Protein AF-A0A2D4ZLS7-F1 (afdb_monomer)

Mean predicted aligned error: 10.55 Å

Foldseek 3Di:
DDDPDDDDDDQDDDVVPCSVVVVVCVCPVDPPDDDDDDDAFQEEEAELACNVVLCVPPDVDDDPDDDDDDPPSVVVSVVNLQSLLLGQEYEHEPVVVHDPVSNVVVVVVSCVSHVNHHYHYDYHSDDDVCVGPNRNRDDPVSNCVRHCVVVVVVVD

Structure (mmCIF, N/CA/C/O backbone):
data_AF-A0A2D4ZLS7-F1
#
_entry.id   AF-A0A2D4ZLS7-F1
#
loop_
_atom_site.group_PDB
_atom_site.id
_atom_site.type_symbol
_atom_site.label_atom_id
_atom_site.label_alt_id
_atom_site.label_comp_id
_atom_site.label_asym_id
_atom_site.label_entity_id
_atom_site.label_seq_id
_atom_site.pdbx_PDB_ins_code
_atom_site.Cartn_x
_atom_site.Cartn_y
_atom_site.Cartn_z
_atom_site.occupancy
_atom_site.B_iso_or_equiv
_atom_site.auth_seq_id
_atom_site.auth_comp_id
_atom_site.auth_asym_id
_atom_site.auth_atom_id
_atom_site.pdbx_PDB_model_num
ATOM 1 N N . MET A 1 1 ? -29.551 23.537 5.889 1.00 57.19 1 MET A N 1
ATOM 2 C CA . MET A 1 1 ? -29.182 22.302 5.162 1.00 57.19 1 MET A CA 1
ATOM 3 C C . MET A 1 1 ? -28.166 21.564 6.017 1.00 57.19 1 MET A C 1
ATOM 5 O O . MET A 1 1 ? -27.226 22.209 6.455 1.00 57.19 1 MET A O 1
ATOM 9 N N . ILE A 1 2 ? -28.386 20.285 6.327 1.00 63.66 2 ILE A N 1
ATOM 10 C CA . ILE A 1 2 ? -27.399 19.461 7.048 1.00 63.66 2 ILE A CA 1
ATOM 11 C C . ILE A 1 2 ? -26.347 19.028 6.021 1.00 63.66 2 ILE A C 1
ATOM 13 O O . ILE A 1 2 ? -26.722 18.536 4.954 1.00 63.66 2 ILE A O 1
ATOM 17 N N . ASP A 1 3 ? -25.067 19.271 6.308 1.00 72.88 3 ASP A N 1
ATOM 18 C CA . ASP A 1 3 ? -23.962 18.824 5.456 1.00 72.88 3 ASP A CA 1
ATOM 19 C C . ASP A 1 3 ? -23.979 17.288 5.374 1.00 72.88 3 ASP A C 1
ATOM 21 O O . ASP A 1 3 ? -24.011 16.604 6.396 1.00 72.88 3 ASP A O 1
ATOM 25 N N . LYS A 1 4 ? -24.040 16.750 4.151 1.00 77.25 4 LYS A N 1
ATOM 26 C CA . LYS A 1 4 ? -24.110 15.305 3.874 1.00 77.25 4 LYS A CA 1
ATOM 27 C C . LYS A 1 4 ? -22.730 14.660 3.717 1.00 77.25 4 LYS A C 1
ATOM 29 O O . LYS A 1 4 ? -22.657 13.468 3.428 1.00 77.25 4 LYS A O 1
ATOM 34 N N . ARG A 1 5 ? -21.642 15.424 3.828 1.00 77.44 5 ARG A N 1
ATOM 35 C CA . ARG A 1 5 ? -20.280 14.896 3.692 1.00 77.44 5 ARG A CA 1
ATOM 36 C C . ARG A 1 5 ? -19.925 14.035 4.904 1.00 77.44 5 ARG A C 1
ATOM 38 O O . ARG A 1 5 ? -20.177 14.424 6.042 1.00 77.44 5 ARG A O 1
ATOM 45 N N . LEU A 1 6 ? -19.317 12.875 4.656 1.00 67.50 6 LEU A N 1
ATOM 46 C CA . LEU A 1 6 ? -18.708 12.066 5.710 1.00 67.50 6 LEU A CA 1
ATOM 47 C C . LEU A 1 6 ? -17.539 12.857 6.326 1.00 67.50 6 LEU A C 1
ATOM 49 O O . LEU A 1 6 ? -16.649 13.273 5.582 1.00 67.50 6 LEU A O 1
ATOM 53 N N . PRO A 1 7 ? -17.521 13.096 7.649 1.00 75.00 7 PRO A N 1
ATOM 54 C CA . PRO A 1 7 ? -16.391 13.746 8.294 1.00 75.00 7 PRO A CA 1
ATOM 55 C C . PRO A 1 7 ? -15.187 12.798 8.275 1.00 75.00 7 PRO A C 1
ATOM 57 O O . PRO A 1 7 ? -15.218 11.734 8.892 1.00 75.00 7 PRO A O 1
ATOM 60 N N . VAL A 1 8 ? -14.132 13.186 7.560 1.00 80.38 8 VAL A N 1
ATOM 61 C CA . VAL A 1 8 ? -12.877 12.428 7.467 1.00 80.38 8 VAL A CA 1
ATOM 62 C C . VAL A 1 8 ? -11.804 13.137 8.286 1.00 80.38 8 VAL A C 1
ATOM 64 O O . VAL A 1 8 ? -11.548 14.324 8.088 1.00 80.38 8 VAL A O 1
ATOM 67 N N . THR A 1 9 ? -11.150 12.394 9.177 1.00 83.06 9 THR A N 1
ATOM 68 C CA . THR A 1 9 ? -9.970 12.852 9.920 1.00 83.06 9 THR A CA 1
ATOM 69 C C . THR A 1 9 ? -8.752 12.104 9.403 1.00 83.06 9 THR A C 1
ATOM 71 O O . THR A 1 9 ? -8.715 10.877 9.459 1.00 83.06 9 THR A O 1
ATOM 74 N N . VAL A 1 10 ? -7.742 12.834 8.932 1.00 85.50 10 VAL A N 1
ATOM 75 C CA . VAL A 1 10 ? -6.480 12.253 8.456 1.00 85.50 10 VAL A CA 1
ATOM 76 C C . VAL A 1 10 ? -5.426 12.367 9.554 1.00 85.50 10 VAL A C 1
ATOM 78 O O . VAL A 1 10 ? -5.177 13.458 10.066 1.00 85.50 10 VAL A O 1
ATOM 81 N N . LEU A 1 11 ? -4.797 11.246 9.909 1.00 85.81 11 LEU A N 1
ATOM 82 C CA . LEU A 1 11 ? -3.648 11.207 10.816 1.00 85.81 11 LEU A CA 1
ATOM 83 C C . LEU A 1 11 ? -2.364 11.048 9.997 1.00 85.81 11 LEU A C 1
ATOM 85 O O . LEU A 1 11 ? -2.069 9.957 9.516 1.00 85.81 11 LEU A O 1
ATOM 89 N N . SER A 1 12 ? -1.593 12.123 9.845 1.00 86.81 12 SER A N 1
ATOM 90 C CA . SER A 1 12 ? -0.357 12.141 9.052 1.00 86.81 12 SER A CA 1
ATOM 91 C C . SER A 1 12 ? 0.836 12.687 9.844 1.00 86.81 12 SER A C 1
ATOM 93 O O . SER A 1 12 ? 0.681 13.281 10.910 1.00 86.81 12 SER A O 1
ATOM 95 N N . GLY A 1 13 ? 2.049 12.423 9.353 1.00 81.88 13 GLY A N 1
ATOM 96 C CA . GLY A 1 13 ? 3.306 12.838 9.980 1.00 81.88 13 GLY A CA 1
ATOM 97 C C . GLY A 1 13 ? 4.435 11.837 9.737 1.00 81.88 13 GLY A C 1
ATOM 98 O O . GLY A 1 13 ? 4.189 10.709 9.310 1.00 81.88 13 GLY A O 1
ATOM 99 N N . PHE A 1 14 ? 5.668 12.228 10.046 1.00 79.75 14 PHE A N 1
ATOM 100 C CA . PHE A 1 14 ? 6.868 11.402 9.868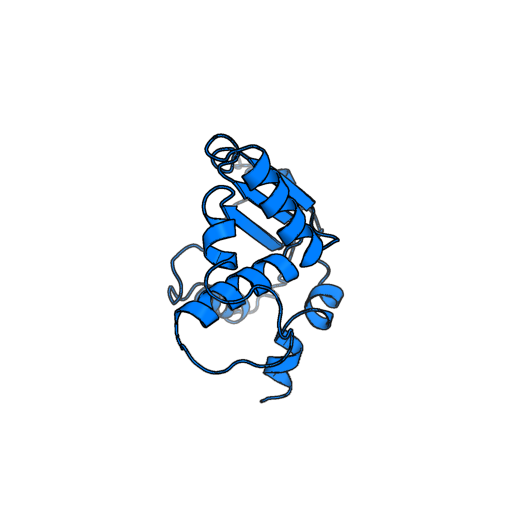 1.00 79.75 14 PHE A CA 1
ATOM 101 C C . PHE A 1 14 ? 6.936 10.228 10.866 1.00 79.75 14 PHE A C 1
ATOM 103 O O . PHE A 1 14 ? 6.070 10.075 11.743 1.00 79.75 14 PHE A O 1
ATOM 110 N N . LEU A 1 15 ? 7.941 9.361 10.727 1.00 73.94 15 LEU A N 1
ATOM 111 C CA . LEU A 1 15 ? 8.246 8.345 11.738 1.00 73.94 15 LEU A CA 1
ATOM 112 C C . LEU A 1 15 ? 8.458 9.030 13.102 1.00 73.94 15 LEU A C 1
ATOM 114 O O . LEU A 1 15 ? 9.030 10.113 13.178 1.00 73.94 15 LEU A O 1
ATOM 118 N N . GLY A 1 16 ? 7.903 8.460 14.173 1.00 75.94 16 GLY A N 1
ATOM 119 C CA . GLY A 1 16 ? 7.955 9.071 15.508 1.00 75.94 16 GLY A CA 1
ATOM 120 C C . GLY A 1 16 ? 6.961 10.217 15.763 1.00 75.94 16 GLY A C 1
ATOM 121 O O . GLY A 1 16 ? 6.822 10.636 16.908 1.00 75.94 16 GLY A O 1
ATOM 122 N N . ALA A 1 17 ? 6.171 10.665 14.775 1.00 84.44 17 ALA A N 1
ATOM 123 C CA . ALA A 1 17 ? 5.172 11.738 14.945 1.00 84.44 17 ALA A CA 1
ATOM 124 C C . ALA A 1 17 ? 3.942 11.365 15.813 1.00 84.44 17 ALA A C 1
ATOM 126 O O . ALA A 1 17 ? 2.903 12.014 15.741 1.00 84.44 17 ALA A O 1
ATOM 127 N N . ALA A 1 18 ? 4.022 10.295 16.610 1.00 84.88 18 ALA A N 1
ATOM 128 C CA . ALA A 1 18 ? 2.993 9.852 17.555 1.00 84.88 18 ALA A CA 1
ATOM 129 C C . ALA A 1 18 ? 1.606 9.513 16.956 1.00 84.88 18 ALA A C 1
ATOM 131 O O . ALA A 1 18 ? 0.628 9.429 17.698 1.00 84.88 18 ALA A O 1
ATOM 132 N N . LYS A 1 19 ? 1.506 9.242 15.645 1.00 91.12 19 LYS A N 1
ATOM 133 C CA . LYS A 1 19 ? 0.252 8.838 14.967 1.00 91.12 19 LYS A CA 1
ATOM 134 C C . LYS A 1 19 ? -0.416 7.640 15.653 1.00 91.12 19 LYS A C 1
ATOM 136 O O . LYS A 1 19 ? -1.586 7.703 16.022 1.00 91.12 19 LYS A O 1
ATOM 141 N N . THR A 1 20 ? 0.358 6.582 15.900 1.00 83.19 20 THR A N 1
ATOM 142 C CA . THR A 1 20 ? -0.101 5.363 16.584 1.00 83.19 20 THR A CA 1
ATOM 143 C C . THR A 1 20 ? -0.514 5.650 18.026 1.00 83.19 20 THR A C 1
ATOM 145 O O . THR A 1 20 ? -1.520 5.127 18.493 1.00 83.19 20 THR A O 1
ATOM 148 N N . THR A 1 21 ? 0.205 6.532 18.726 1.00 85.88 21 THR A N 1
ATOM 149 C CA . THR A 1 21 ? -0.139 6.962 20.090 1.00 85.88 21 THR A CA 1
ATOM 150 C C . THR A 1 21 ? -1.466 7.713 20.122 1.00 85.88 21 THR A C 1
ATOM 152 O O . THR A 1 21 ? -2.293 7.458 20.997 1.00 85.88 21 THR A O 1
ATOM 155 N N . LEU A 1 22 ? -1.698 8.613 19.163 1.00 85.56 22 LEU A N 1
ATOM 156 C CA . LEU A 1 22 ? -2.950 9.353 19.040 1.00 85.56 22 LEU A CA 1
ATOM 157 C C . LEU A 1 22 ? -4.115 8.414 18.712 1.00 85.56 22 LEU A C 1
ATOM 159 O O . LEU A 1 22 ? -5.148 8.490 19.375 1.00 85.56 22 LEU A O 1
ATOM 163 N N . LEU A 1 23 ? -3.932 7.494 17.758 1.00 85.31 23 LEU A N 1
ATOM 164 C CA . LEU A 1 23 ? -4.927 6.473 17.427 1.00 85.31 23 LEU A CA 1
ATOM 165 C C . LEU A 1 23 ? -5.244 5.604 18.651 1.00 85.31 23 LEU A C 1
ATOM 167 O O . LEU A 1 23 ? -6.404 5.462 19.025 1.00 85.31 23 LEU A O 1
ATOM 171 N N . ARG A 1 24 ? -4.219 5.093 19.343 1.00 82.56 24 ARG A N 1
ATOM 172 C CA . ARG A 1 24 ? -4.376 4.278 20.557 1.00 82.56 24 ARG A CA 1
ATOM 173 C C . ARG A 1 24 ? -5.108 5.040 21.657 1.00 82.56 24 ARG A C 1
ATOM 175 O O . ARG A 1 24 ? -5.995 4.488 22.301 1.00 82.56 24 ARG A O 1
ATOM 182 N N . ARG A 1 25 ? -4.782 6.320 21.860 1.00 84.44 25 ARG A N 1
ATOM 183 C CA . ARG A 1 25 ? -5.481 7.177 22.824 1.00 84.44 25 ARG A CA 1
ATOM 184 C C . ARG A 1 25 ? -6.938 7.401 22.423 1.00 84.44 25 ARG A C 1
ATOM 186 O O . ARG A 1 25 ? -7.797 7.305 23.290 1.00 84.44 25 ARG A O 1
ATOM 193 N N . ALA A 1 26 ? -7.226 7.654 21.148 1.00 81.81 26 ALA A N 1
ATOM 194 C CA . ALA A 1 26 ? -8.593 7.813 20.652 1.00 81.81 26 ALA A CA 1
ATOM 195 C C . ALA A 1 26 ? -9.426 6.531 20.829 1.00 81.81 26 ALA A C 1
ATOM 197 O O . ALA A 1 26 ? -10.603 6.601 21.174 1.00 81.81 26 ALA A O 1
ATOM 198 N N . LEU A 1 27 ? -8.807 5.360 20.659 1.00 80.25 27 LEU A N 1
ATOM 199 C CA . LEU A 1 27 ? -9.462 4.069 20.862 1.00 80.25 27 LEU A CA 1
ATOM 200 C C . LEU A 1 27 ? -9.657 3.711 22.342 1.00 80.25 27 LEU A C 1
ATOM 202 O O . LEU A 1 27 ? -10.621 3.008 22.648 1.00 80.25 27 LEU A O 1
ATOM 206 N N . ASN A 1 28 ? -8.791 4.184 23.247 1.00 77.94 28 ASN A N 1
ATOM 207 C CA . ASN A 1 28 ? -8.801 3.815 24.671 1.00 77.94 28 ASN A CA 1
ATOM 208 C C . ASN A 1 28 ? -9.478 4.838 25.595 1.00 77.94 28 ASN A C 1
ATOM 210 O O . ASN A 1 28 ? -9.962 4.461 26.658 1.00 77.94 28 ASN A O 1
ATOM 214 N N . ASN A 1 29 ? -9.523 6.120 25.228 1.00 69.88 29 ASN A N 1
ATOM 215 C CA . ASN A 1 29 ? -10.049 7.180 26.090 1.00 69.88 29 ASN A CA 1
ATOM 216 C C . ASN A 1 29 ? -11.574 7.319 25.936 1.00 69.88 29 ASN A C 1
ATOM 218 O O . ASN A 1 29 ? -12.080 8.260 25.323 1.00 69.88 29 ASN A O 1
ATOM 222 N N . ARG A 1 30 ? -12.296 6.311 26.434 1.00 63.56 30 ARG A N 1
ATOM 223 C CA . ARG A 1 30 ? -13.748 6.156 26.298 1.00 63.56 30 ARG A CA 1
ATOM 224 C C . ARG A 1 30 ? -14.455 6.663 27.555 1.00 63.56 30 ARG A C 1
ATOM 226 O O . ARG A 1 30 ? -14.620 5.910 28.507 1.00 63.56 30 ARG A O 1
ATOM 233 N N . GLU A 1 31 ? -14.922 7.907 27.538 1.00 67.44 31 GLU A N 1
ATOM 234 C CA . GLU A 1 31 ? -15.984 8.361 28.450 1.00 67.44 31 GLU A CA 1
ATOM 235 C C . GLU A 1 31 ? -17.294 7.636 28.070 1.00 67.44 31 GLU A C 1
ATOM 237 O O . GLU A 1 31 ? -18.066 8.113 27.240 1.00 67.44 31 GLU A O 1
ATOM 242 N N . ASP A 1 32 ? -17.477 6.409 28.571 1.00 71.31 32 ASP A N 1
ATOM 243 C CA . ASP A 1 32 ? -18.667 5.547 28.431 1.00 71.31 32 ASP A CA 1
ATOM 244 C C . ASP A 1 32 ? -19.110 5.153 27.000 1.00 71.31 32 ASP A C 1
ATOM 246 O O . ASP A 1 32 ? -20.182 4.576 26.800 1.00 71.31 32 ASP A O 1
ATOM 250 N N . ARG A 1 33 ? -18.287 5.388 25.968 1.00 71.62 33 ARG A N 1
ATOM 251 C CA . ARG A 1 33 ? -18.616 5.046 24.567 1.00 71.62 33 ARG A CA 1
ATOM 252 C C . ARG A 1 33 ? -18.014 3.718 24.114 1.00 71.62 33 ARG A C 1
ATOM 254 O O . ARG A 1 33 ? -16.819 3.481 24.258 1.00 71.62 33 ARG A O 1
ATOM 261 N N . ARG A 1 34 ? -18.813 2.874 23.453 1.00 70.94 34 ARG A N 1
ATOM 262 C CA . ARG A 1 34 ? -18.314 1.695 22.723 1.00 70.94 34 ARG A CA 1
ATOM 263 C C . ARG A 1 34 ? -17.794 2.131 21.352 1.00 70.94 34 ARG A C 1
ATOM 265 O O . ARG A 1 34 ? -18.577 2.515 20.494 1.00 70.94 34 ARG A O 1
ATOM 272 N N . VAL A 1 35 ? -16.480 2.070 21.155 1.00 70.81 35 VAL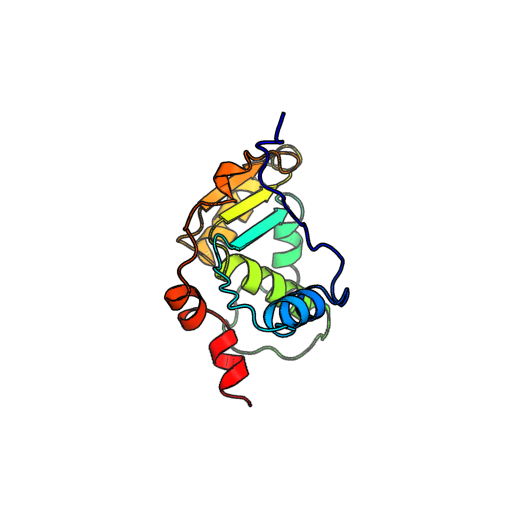 A N 1
ATOM 273 C CA . VAL A 1 35 ? -15.814 2.342 19.873 1.00 70.81 35 VAL A CA 1
ATOM 274 C C . VAL A 1 35 ? -15.402 1.012 19.233 1.00 70.81 35 VAL A C 1
ATOM 276 O O . VAL A 1 35 ? -14.827 0.150 19.903 1.00 70.81 35 VAL A O 1
ATOM 279 N N . ALA A 1 36 ? -15.698 0.846 17.948 1.00 75.38 36 ALA A N 1
ATOM 280 C CA . ALA A 1 36 ? -15.177 -0.231 17.115 1.00 75.38 36 ALA A CA 1
ATOM 281 C C . ALA A 1 36 ? -14.258 0.387 16.059 1.00 75.38 36 ALA A C 1
ATOM 283 O O . ALA A 1 36 ? -14.576 1.441 15.510 1.00 75.38 36 ALA A O 1
ATOM 284 N N . ALA A 1 37 ? -13.122 -0.252 15.804 1.00 78.25 37 ALA A N 1
ATOM 285 C CA . ALA A 1 37 ? -12.224 0.102 14.716 1.00 78.25 37 ALA A CA 1
ATOM 286 C C . ALA A 1 37 ? -12.171 -1.075 13.749 1.00 78.25 37 ALA A C 1
ATOM 288 O O . ALA A 1 37 ? -12.133 -2.226 14.183 1.00 78.25 37 ALA A O 1
ATOM 289 N N . ARG A 1 38 ? -12.184 -0.774 12.454 1.00 80.62 38 ARG A N 1
ATOM 290 C CA . ARG A 1 38 ? -12.030 -1.750 11.383 1.00 80.62 38 ARG A CA 1
ATOM 291 C C . ARG A 1 38 ? -10.851 -1.314 10.529 1.00 80.62 38 ARG A C 1
ATOM 293 O O . ARG A 1 38 ? -10.792 -0.151 10.136 1.00 80.62 38 ARG A O 1
ATOM 300 N N . LEU A 1 39 ? -9.939 -2.242 10.266 1.00 84.75 39 LEU A N 1
ATOM 301 C CA . LEU A 1 39 ? -8.952 -2.079 9.210 1.00 84.75 39 LEU A CA 1
ATOM 302 C C . LEU A 1 39 ? -9.658 -2.323 7.875 1.00 84.75 39 LEU A C 1
ATOM 304 O O . LEU A 1 39 ? -10.326 -3.342 7.721 1.00 84.75 39 LEU A O 1
ATOM 308 N N . ASP A 1 40 ? -9.591 -1.350 6.975 1.00 88.75 40 ASP A N 1
ATOM 309 C CA . ASP A 1 40 ? -10.327 -1.389 5.711 1.00 88.75 40 ASP A CA 1
ATOM 310 C C . ASP A 1 40 ? -9.445 -1.796 4.528 1.00 88.75 40 ASP A C 1
ATOM 312 O O . ASP A 1 40 ? -9.761 -2.764 3.844 1.00 88.75 40 ASP A O 1
ATOM 316 N N . THR A 1 41 ? -8.364 -1.045 4.311 1.00 90.50 41 THR A N 1
ATOM 317 C CA . THR A 1 41 ? -7.388 -1.261 3.238 1.00 90.50 41 THR A CA 1
ATOM 318 C C . THR A 1 41 ? -6.012 -0.833 3.739 1.00 90.50 41 THR A C 1
ATOM 320 O O . THR A 1 41 ? -5.874 0.274 4.272 1.00 90.50 41 THR A O 1
ATOM 323 N N . MET A 1 42 ? -4.986 -1.658 3.549 1.00 90.12 42 MET A N 1
ATOM 324 C CA . MET A 1 42 ? -3.592 -1.266 3.734 1.00 90.12 42 MET A CA 1
ATOM 325 C C . MET A 1 42 ? -2.985 -0.892 2.391 1.00 90.12 42 MET A C 1
ATOM 327 O O . MET A 1 42 ? -3.023 -1.663 1.434 1.00 90.12 42 MET A O 1
ATOM 331 N N . VAL A 1 43 ? -2.446 0.323 2.326 1.00 91.94 43 VAL A N 1
ATOM 332 C CA . VAL A 1 43 ? -1.944 0.913 1.088 1.00 91.94 43 VAL A CA 1
ATOM 333 C C . VAL A 1 43 ? -0.492 1.311 1.269 1.00 91.94 43 VAL A C 1
ATOM 335 O O . VAL A 1 43 ? -0.159 2.033 2.210 1.00 91.94 43 VAL A O 1
ATOM 338 N N . THR A 1 44 ? 0.341 0.890 0.326 1.00 92.00 44 THR A N 1
ATOM 339 C CA . THR A 1 44 ? 1.759 1.248 0.244 1.00 92.00 44 THR A CA 1
ATOM 340 C C . THR A 1 44 ? 2.028 1.966 -1.071 1.00 92.00 44 THR A C 1
ATOM 342 O O . THR A 1 44 ? 1.420 1.653 -2.093 1.00 92.00 44 THR A O 1
ATOM 345 N N . VAL A 1 45 ? 2.933 2.944 -1.053 1.00 92.25 45 VAL A N 1
ATOM 346 C CA . VAL A 1 45 ? 3.346 3.685 -2.252 1.00 92.25 45 VAL A CA 1
ATOM 347 C C . VAL A 1 45 ? 4.802 3.358 -2.553 1.00 92.25 45 VAL A C 1
ATOM 349 O O . VAL A 1 45 ? 5.659 3.522 -1.690 1.00 92.25 45 VAL A O 1
ATOM 352 N N . VAL A 1 46 ? 5.069 2.909 -3.776 1.00 91.75 46 VAL A N 1
ATOM 353 C CA . VAL A 1 46 ? 6.385 2.473 -4.255 1.00 91.75 46 VAL A CA 1
ATOM 354 C C . VAL A 1 46 ? 6.825 3.399 -5.386 1.00 91.75 46 VAL A C 1
ATOM 356 O O . VAL A 1 46 ? 6.058 3.672 -6.306 1.00 91.75 46 VAL A O 1
ATOM 359 N N . ASP A 1 47 ? 8.049 3.919 -5.317 1.00 90.94 47 ASP A N 1
ATOM 360 C CA . ASP A 1 47 ? 8.598 4.859 -6.302 1.00 90.94 47 ASP A CA 1
ATOM 361 C C . ASP A 1 47 ? 9.214 4.100 -7.488 1.00 90.94 47 ASP A C 1
ATOM 363 O O . ASP A 1 47 ? 10.285 3.513 -7.356 1.00 90.94 47 ASP A O 1
ATOM 367 N N . ALA A 1 48 ? 8.588 4.126 -8.665 1.00 89.56 48 ALA A N 1
ATOM 368 C CA . ALA A 1 48 ? 9.054 3.371 -9.830 1.00 89.56 48 ALA A CA 1
ATOM 369 C C . ALA A 1 48 ? 10.474 3.744 -10.305 1.00 89.56 48 ALA A C 1
ATOM 371 O O . ALA A 1 48 ? 11.133 2.929 -10.952 1.00 89.56 48 ALA A O 1
ATOM 372 N N . VAL A 1 49 ? 10.960 4.950 -9.994 1.00 87.12 49 VAL A N 1
ATOM 373 C CA . VAL A 1 49 ? 12.288 5.429 -10.403 1.00 87.12 49 VAL A CA 1
ATOM 374 C C . VAL A 1 49 ? 13.365 4.911 -9.454 1.00 87.12 49 VAL A C 1
ATOM 376 O O . VAL A 1 49 ? 14.395 4.412 -9.911 1.00 87.12 49 VAL A O 1
ATOM 379 N N . ASN A 1 50 ? 13.122 5.030 -8.145 1.00 81.38 50 ASN A N 1
ATOM 380 C CA . ASN A 1 50 ? 14.140 4.795 -7.116 1.00 81.38 50 ASN A CA 1
ATOM 381 C C . ASN A 1 50 ? 14.084 3.408 -6.480 1.00 81.38 50 ASN A C 1
ATOM 383 O O . ASN A 1 50 ? 15.116 2.940 -6.010 1.00 81.38 50 ASN A O 1
ATOM 387 N N . SER A 1 51 ? 12.945 2.711 -6.550 1.00 72.38 51 SER A N 1
ATOM 388 C CA . SER A 1 51 ? 12.766 1.430 -5.851 1.00 72.38 51 SER A CA 1
ATOM 389 C C . SER A 1 51 ? 13.853 0.416 -6.187 1.00 72.38 51 SER A C 1
ATOM 391 O O . SER A 1 51 ? 14.330 -0.29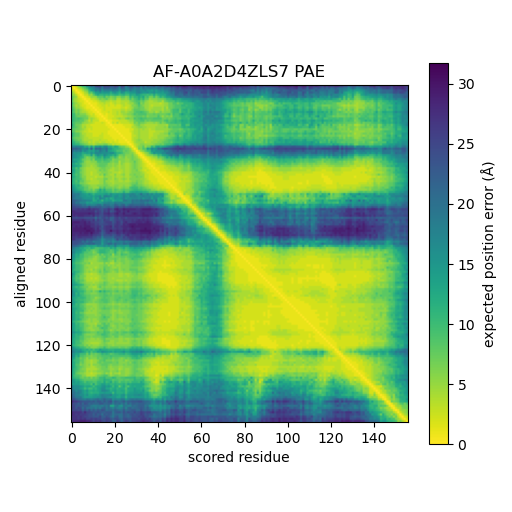8 -5.321 1.00 72.38 51 SER A O 1
ATOM 393 N N . LEU A 1 52 ? 14.297 0.357 -7.445 1.00 69.25 52 LEU A N 1
ATOM 394 C CA . LEU A 1 52 ? 15.354 -0.577 -7.837 1.00 69.25 52 LEU A CA 1
ATOM 395 C C . LEU A 1 52 ? 16.693 -0.273 -7.172 1.00 69.25 52 LEU A C 1
ATOM 397 O O . LEU A 1 52 ? 17.424 -1.209 -6.871 1.00 69.25 52 LEU A O 1
ATOM 401 N N . ASN A 1 53 ? 16.999 1.001 -6.930 1.00 68.56 53 ASN A N 1
ATOM 402 C CA . ASN A 1 53 ? 18.196 1.381 -6.193 1.00 68.56 53 ASN A CA 1
ATOM 403 C C . ASN A 1 53 ? 18.058 0.961 -4.728 1.00 68.56 53 ASN A C 1
ATOM 405 O O . ASN A 1 53 ? 18.972 0.313 -4.226 1.00 68.56 53 ASN A O 1
ATOM 409 N N . ASP A 1 54 ? 16.890 1.217 -4.126 1.00 64.50 54 ASP A N 1
ATOM 410 C CA . ASP A 1 54 ? 16.552 0.837 -2.745 1.00 64.50 54 ASP A CA 1
ATOM 411 C C . ASP A 1 54 ? 16.631 -0.687 -2.523 1.00 64.50 54 ASP A C 1
ATOM 413 O O . ASP A 1 54 ? 16.954 -1.152 -1.436 1.00 64.50 54 ASP A O 1
ATOM 417 N N . PHE A 1 55 ? 16.386 -1.485 -3.566 1.00 63.72 55 PHE A N 1
ATOM 418 C CA . PHE A 1 55 ? 16.496 -2.946 -3.537 1.00 63.72 55 PHE A CA 1
ATOM 419 C C . PHE A 1 55 ? 17.877 -3.484 -3.956 1.00 63.72 55 PHE A C 1
ATOM 421 O O . PHE A 1 55 ? 18.207 -4.635 -3.677 1.00 63.72 55 PHE A O 1
ATOM 428 N N . SER A 1 56 ? 18.687 -2.690 -4.660 1.00 56.84 56 SER A N 1
ATOM 429 C CA . SER A 1 56 ? 19.995 -3.118 -5.186 1.00 56.84 56 SER A CA 1
ATOM 430 C C . SER A 1 56 ? 21.167 -2.853 -4.240 1.00 56.84 56 SER A C 1
ATOM 432 O O . SER A 1 56 ? 22.258 -3.385 -4.456 1.00 56.84 56 SER A O 1
ATOM 434 N N . SER A 1 57 ? 20.963 -2.054 -3.193 1.00 53.44 57 SER A N 1
ATOM 435 C CA . SER A 1 57 ? 21.985 -1.698 -2.212 1.00 53.44 57 SER A CA 1
ATOM 436 C C . SER A 1 57 ? 22.226 -2.823 -1.193 1.00 53.44 57 SER A C 1
ATOM 438 O O . SER A 1 57 ? 21.944 -2.629 -0.022 1.00 53.44 57 SER A O 1
ATOM 440 N N . HIS A 1 58 ? 22.802 -3.949 -1.653 1.00 47.25 58 HIS A N 1
ATOM 441 C CA . HIS A 1 58 ? 23.383 -5.099 -0.909 1.00 47.25 58 HIS A CA 1
ATOM 442 C C . HIS A 1 58 ? 22.649 -6.450 -1.042 1.00 47.25 58 HIS A C 1
ATOM 444 O O . HIS A 1 58 ? 22.079 -6.946 -0.085 1.00 47.25 58 HIS A O 1
ATOM 450 N N . ASP A 1 59 ? 22.780 -7.124 -2.193 1.00 48.50 59 ASP A N 1
ATOM 451 C CA . ASP A 1 59 ? 22.390 -8.539 -2.359 1.00 48.50 59 ASP A CA 1
ATOM 452 C C . ASP A 1 59 ? 20.893 -8.829 -2.131 1.00 48.50 59 ASP A C 1
ATOM 454 O O . ASP A 1 59 ? 20.473 -9.349 -1.104 1.00 48.50 59 ASP A O 1
ATOM 458 N N . PHE A 1 60 ? 20.079 -8.624 -3.168 1.00 47.50 60 PHE A N 1
ATOM 459 C CA . PHE A 1 60 ? 18.644 -8.954 -3.189 1.00 47.50 60 PHE A CA 1
ATOM 460 C C . PHE A 1 60 ? 18.293 -10.412 -2.785 1.00 47.50 60 PHE A C 1
ATOM 462 O O . PHE A 1 60 ? 17.121 -10.741 -2.644 1.00 47.50 60 PHE A O 1
ATOM 469 N N . LEU A 1 61 ? 19.257 -11.336 -2.664 1.00 50.31 61 LEU A N 1
ATOM 470 C CA . LEU A 1 61 ? 18.999 -12.780 -2.638 1.00 50.31 61 LEU A CA 1
ATOM 471 C C . LEU A 1 61 ? 20.123 -13.582 -1.966 1.00 50.31 61 LEU A C 1
ATOM 473 O O . LEU A 1 61 ? 20.817 -14.344 -2.649 1.00 50.31 61 LEU A O 1
ATOM 477 N N . ARG A 1 62 ? 20.300 -13.497 -0.645 1.00 44.47 62 ARG A N 1
ATOM 478 C CA . ARG A 1 62 ? 20.898 -14.657 0.039 1.00 44.47 62 ARG A CA 1
ATOM 479 C C . ARG A 1 62 ? 20.034 -15.304 1.088 1.00 44.47 62 ARG A C 1
ATOM 481 O O . ARG A 1 62 ? 19.870 -16.510 0.976 1.00 44.47 62 ARG A O 1
ATOM 488 N N . ASP A 1 63 ? 19.357 -14.570 1.958 1.00 44.81 63 ASP A N 1
ATOM 489 C CA . ASP A 1 63 ? 18.552 -15.244 2.966 1.00 44.81 63 ASP A CA 1
ATOM 490 C C . ASP A 1 63 ? 17.330 -14.410 3.377 1.00 44.81 63 ASP A C 1
ATOM 492 O O . ASP A 1 63 ? 17.453 -13.364 4.012 1.00 44.81 63 ASP A O 1
ATOM 496 N N . CYS A 1 64 ? 16.121 -14.936 3.144 1.00 50.69 64 CYS A N 1
ATOM 497 C CA . CYS A 1 64 ? 14.946 -14.678 3.994 1.00 50.69 64 CYS A CA 1
ATOM 498 C C . CYS A 1 64 ? 15.183 -15.225 5.429 1.00 50.69 64 CYS A C 1
ATOM 500 O O . CYS A 1 64 ? 14.326 -15.889 6.008 1.00 50.69 64 CYS A O 1
ATOM 502 N N . GLY A 1 65 ? 16.373 -14.994 5.986 1.00 49.75 65 GLY A N 1
ATOM 503 C CA . GLY A 1 65 ? 16.937 -15.647 7.156 1.00 49.75 65 GLY A CA 1
ATOM 504 C C . GLY A 1 65 ? 18.325 -15.091 7.485 1.00 49.75 65 GLY A C 1
ATOM 505 O O . GLY A 1 65 ? 19.327 -15.681 7.125 1.00 49.75 65 GLY A O 1
ATOM 506 N N . GLU A 1 66 ? 18.345 -13.992 8.239 1.00 51.72 66 GLU A N 1
ATOM 507 C CA . GLU A 1 66 ? 19.509 -13.464 8.973 1.00 51.72 66 GLU A CA 1
ATOM 508 C C . GLU A 1 66 ? 20.604 -12.749 8.161 1.00 51.72 66 GLU A C 1
ATOM 510 O O . GLU A 1 66 ? 21.518 -13.372 7.640 1.00 51.72 66 GLU A O 1
ATOM 515 N N . VAL A 1 67 ? 20.638 -11.411 8.248 1.00 43.25 67 VAL A N 1
ATOM 516 C CA . VAL A 1 67 ? 21.912 -10.676 8.350 1.00 43.25 67 VAL A CA 1
ATOM 517 C C . VAL A 1 67 ? 21.751 -9.520 9.340 1.00 43.25 67 VAL A C 1
ATOM 519 O O . VAL A 1 67 ? 20.992 -8.580 9.116 1.00 43.25 67 VAL A O 1
ATOM 522 N N . MET A 1 68 ? 22.481 -9.605 10.453 1.00 47.62 68 MET A N 1
ATOM 523 C CA . MET A 1 68 ? 22.764 -8.484 11.347 1.00 47.62 68 MET A CA 1
ATOM 524 C C . MET A 1 68 ? 24.043 -7.789 10.862 1.00 47.62 68 MET A C 1
ATOM 526 O O . MET A 1 68 ? 25.091 -8.433 10.827 1.00 47.62 68 MET A O 1
ATOM 530 N N . GLY A 1 69 ? 23.978 -6.489 10.547 1.00 48.59 69 GLY A N 1
ATOM 531 C CA . GLY A 1 69 ? 25.171 -5.632 10.464 1.00 48.59 69 GLY A CA 1
ATOM 532 C C . GLY A 1 69 ? 25.287 -4.698 9.255 1.00 48.59 69 GLY A C 1
ATOM 533 O O . GLY A 1 69 ? 26.135 -4.924 8.410 1.00 48.59 69 GLY A O 1
ATOM 534 N N . GLU A 1 70 ? 24.466 -3.650 9.225 1.00 46.84 70 GLU A N 1
ATOM 535 C CA . GLU A 1 70 ? 24.775 -2.218 9.011 1.00 46.84 70 GLU A CA 1
ATOM 536 C C . GLU A 1 70 ? 23.456 -1.524 9.404 1.00 46.84 70 GLU A C 1
ATOM 538 O O . GLU A 1 70 ? 22.441 -1.686 8.730 1.00 46.84 70 GLU A O 1
ATOM 543 N N . GLU A 1 71 ? 23.399 -0.934 10.605 1.00 51.41 71 GLU A N 1
ATOM 544 C CA . GLU A 1 71 ? 22.142 -0.818 11.380 1.00 51.41 71 GLU A CA 1
ATOM 545 C C . GLU A 1 71 ? 21.044 0.067 10.753 1.00 51.41 71 GLU A C 1
ATOM 547 O O . GLU A 1 71 ? 19.875 -0.111 11.096 1.00 51.41 71 GLU A O 1
ATOM 552 N N . ASP A 1 72 ? 21.369 0.946 9.798 1.00 53.06 72 ASP A N 1
ATOM 553 C CA . ASP A 1 72 ? 20.416 1.933 9.268 1.00 53.06 72 ASP A CA 1
ATOM 554 C C . ASP A 1 72 ? 19.898 1.630 7.846 1.00 53.06 72 ASP A C 1
ATOM 556 O O . ASP A 1 72 ? 18.689 1.709 7.616 1.00 53.06 72 ASP A O 1
ATOM 560 N N . GLU A 1 73 ? 20.746 1.246 6.884 1.00 49.91 73 GLU A N 1
ATOM 561 C CA . GLU A 1 73 ? 20.299 1.017 5.493 1.00 49.91 73 GLU A CA 1
ATOM 562 C C . GLU A 1 73 ? 19.527 -0.301 5.339 1.00 49.91 73 GLU A C 1
ATOM 564 O O . GLU A 1 73 ? 18.442 -0.318 4.752 1.00 49.91 73 GLU A O 1
ATOM 569 N N . CYS A 1 74 ? 19.996 -1.385 5.967 1.00 54.25 74 CYS A N 1
ATOM 570 C CA . CYS A 1 74 ? 19.275 -2.661 5.991 1.00 54.25 74 CYS A CA 1
ATOM 571 C C . CYS A 1 74 ? 17.904 -2.541 6.683 1.00 54.25 74 CYS A C 1
ATOM 573 O O . CYS A 1 74 ? 16.949 -3.211 6.294 1.00 54.25 74 CYS A O 1
ATOM 575 N N . SER A 1 75 ? 17.785 -1.656 7.679 1.00 62.38 75 SER A N 1
ATOM 576 C CA . SER A 1 75 ? 16.535 -1.396 8.406 1.00 62.38 75 SER A CA 1
ATOM 577 C C . SER A 1 75 ? 15.467 -0.755 7.513 1.00 62.38 75 SER A C 1
ATOM 579 O O . SER A 1 75 ? 14.298 -1.146 7.551 1.00 62.38 75 SER A O 1
ATOM 581 N N . LEU A 1 76 ? 15.861 0.190 6.651 1.00 67.75 76 LEU A N 1
ATOM 582 C CA . LEU A 1 76 ? 14.938 0.856 5.729 1.00 67.75 76 LEU A CA 1
ATOM 583 C C . LEU A 1 76 ? 14.445 -0.079 4.624 1.00 67.75 76 LEU A C 1
ATOM 585 O O . LEU A 1 76 ? 13.251 -0.082 4.324 1.00 67.75 76 LEU A O 1
ATOM 589 N N . VAL A 1 77 ? 15.332 -0.899 4.056 1.00 73.62 77 VAL A N 1
ATOM 590 C CA . VAL A 1 77 ? 14.948 -1.888 3.038 1.00 73.62 77 VAL A CA 1
ATOM 591 C C . VAL A 1 77 ? 14.005 -2.932 3.629 1.00 73.62 77 VAL A C 1
ATOM 593 O O . VAL A 1 77 ? 12.980 -3.238 3.021 1.00 73.62 77 VAL A O 1
ATOM 596 N N . HIS A 1 78 ? 14.291 -3.427 4.838 1.00 73.19 78 HIS A N 1
ATOM 597 C CA . HIS A 1 78 ? 13.406 -4.374 5.518 1.00 73.19 78 HIS A CA 1
ATOM 598 C C . HIS A 1 78 ? 12.022 -3.767 5.766 1.00 73.19 78 HIS A C 1
ATOM 600 O O . HIS A 1 78 ? 11.010 -4.383 5.453 1.00 73.19 78 HIS A O 1
ATOM 606 N N . LEU A 1 79 ? 11.965 -2.507 6.209 1.00 77.69 79 LEU A N 1
ATOM 607 C CA . LEU A 1 79 ? 10.699 -1.806 6.400 1.00 77.69 79 LEU A CA 1
ATOM 608 C C . LEU A 1 79 ? 9.902 -1.653 5.092 1.00 77.69 79 LEU A C 1
ATOM 610 O O . LEU A 1 79 ? 8.675 -1.741 5.114 1.00 77.69 79 LEU A O 1
ATOM 614 N N . LEU A 1 80 ? 10.570 -1.402 3.963 1.00 79.62 80 LEU A N 1
ATOM 615 C CA . LEU A 1 80 ? 9.915 -1.321 2.654 1.00 79.62 80 LEU A CA 1
ATOM 616 C C . LEU A 1 80 ? 9.364 -2.680 2.209 1.00 79.62 80 LEU A C 1
ATOM 618 O O . LEU A 1 80 ? 8.255 -2.737 1.677 1.00 79.62 80 LEU A O 1
ATOM 622 N N . ILE A 1 81 ? 10.104 -3.764 2.455 1.00 83.75 81 ILE A N 1
ATOM 623 C CA . ILE A 1 81 ? 9.634 -5.131 2.203 1.00 83.75 81 ILE A CA 1
ATOM 624 C C . ILE A 1 81 ? 8.373 -5.402 3.028 1.00 83.75 81 ILE A C 1
ATOM 626 O O . ILE A 1 81 ? 7.336 -5.726 2.450 1.00 83.75 81 ILE A O 1
ATOM 630 N N . ASP A 1 82 ? 8.415 -5.146 4.336 1.00 80.31 82 ASP A N 1
ATOM 631 C CA . ASP A 1 82 ? 7.284 -5.359 5.247 1.00 80.31 82 ASP A CA 1
ATOM 632 C C . ASP A 1 82 ? 6.033 -4.586 4.805 1.00 80.31 82 ASP A C 1
ATOM 634 O O . ASP A 1 82 ? 4.903 -5.081 4.861 1.00 80.31 82 ASP A O 1
ATOM 638 N N . GLN A 1 83 ? 6.232 -3.349 4.344 1.00 86.81 83 GLN A N 1
ATOM 639 C CA . GLN A 1 83 ? 5.167 -2.494 3.832 1.00 86.81 83 GLN A CA 1
ATOM 640 C C . GLN A 1 83 ? 4.515 -3.050 2.563 1.00 86.81 83 GLN A C 1
ATOM 642 O O . GLN A 1 83 ? 3.314 -2.846 2.377 1.00 86.81 83 GLN A O 1
ATOM 647 N N . ILE A 1 84 ? 5.272 -3.716 1.689 1.00 89.69 84 ILE A N 1
ATOM 648 C CA . ILE A 1 84 ? 4.749 -4.334 0.462 1.00 89.69 84 ILE A CA 1
ATOM 649 C C . ILE A 1 84 ? 4.061 -5.663 0.783 1.00 89.69 84 ILE A C 1
ATOM 651 O O . ILE A 1 84 ? 2.959 -5.907 0.291 1.00 89.69 84 ILE A O 1
ATOM 655 N N . GLU A 1 85 ? 4.667 -6.497 1.628 1.00 87.19 85 GLU A N 1
ATOM 656 C CA . GLU A 1 85 ? 4.113 -7.797 2.034 1.00 87.19 85 GLU A CA 1
ATOM 657 C C . GLU A 1 85 ? 2.745 -7.661 2.704 1.00 87.19 85 GLU A C 1
ATOM 659 O O . GLU A 1 85 ? 1.858 -8.482 2.488 1.00 87.19 85 GLU A O 1
ATOM 664 N N . CYS A 1 86 ? 2.545 -6.600 3.485 1.00 84.31 86 CYS A N 1
ATOM 665 C CA . CYS A 1 86 ? 1.281 -6.376 4.173 1.00 84.31 86 CYS A CA 1
ATOM 666 C C . CYS A 1 86 ? 0.230 -5.660 3.300 1.00 84.31 86 CYS A C 1
ATOM 668 O O . CYS A 1 86 ? -0.949 -5.682 3.637 1.00 84.31 86 CYS A O 1
ATOM 670 N N . ALA A 1 87 ? 0.607 -4.991 2.208 1.00 90.56 87 ALA A N 1
ATOM 671 C CA . ALA A 1 87 ? -0.320 -4.131 1.473 1.00 90.56 87 ALA A CA 1
ATOM 672 C C . ALA A 1 87 ? -1.406 -4.912 0.712 1.00 90.56 87 ALA A C 1
ATOM 674 O O . ALA A 1 87 ? -1.114 -5.837 -0.040 1.00 90.56 87 ALA A O 1
ATOM 675 N N . ASP A 1 88 ? -2.657 -4.461 0.820 1.00 91.75 88 ASP A N 1
ATOM 676 C CA . ASP A 1 88 ? -3.730 -4.888 -0.086 1.00 91.75 88 ASP A CA 1
ATOM 677 C C . ASP A 1 88 ? -3.596 -4.175 -1.435 1.00 91.75 88 ASP A C 1
ATOM 679 O O . ASP A 1 88 ? -3.860 -4.742 -2.494 1.00 91.75 88 ASP A O 1
ATOM 683 N N . VAL A 1 89 ? -3.169 -2.910 -1.386 1.00 94.06 89 VAL A N 1
ATOM 684 C CA . VAL A 1 89 ? -3.004 -2.047 -2.551 1.00 94.06 89 VAL A CA 1
ATOM 685 C C . VAL A 1 89 ? -1.600 -1.457 -2.568 1.00 94.06 89 VAL A C 1
ATOM 687 O O . VAL A 1 89 ? -1.171 -0.793 -1.624 1.00 94.06 89 VAL A O 1
ATOM 690 N N . VAL A 1 90 ? -0.899 -1.631 -3.682 1.00 94.75 90 VAL A N 1
ATOM 691 C CA . VAL A 1 90 ? 0.392 -1.002 -3.948 1.00 94.75 90 VAL A CA 1
ATOM 692 C C . VAL A 1 90 ? 0.234 0.034 -5.055 1.00 94.75 90 VAL A C 1
ATOM 694 O O . VAL A 1 90 ? -0.078 -0.279 -6.201 1.00 94.75 90 VAL A O 1
ATOM 697 N N . ILE A 1 91 ? 0.473 1.296 -4.720 1.00 95.62 91 ILE A N 1
ATOM 698 C CA . ILE A 1 91 ? 0.512 2.392 -5.684 1.00 95.62 91 ILE A CA 1
ATOM 699 C C . ILE A 1 91 ? 1.943 2.490 -6.212 1.00 95.62 91 ILE A C 1
ATOM 701 O O . ILE A 1 91 ? 2.831 2.990 -5.523 1.00 95.62 91 ILE A O 1
ATOM 705 N N . LEU A 1 92 ? 2.172 2.016 -7.433 1.00 94.62 92 LEU A N 1
ATOM 706 C CA . LEU A 1 92 ? 3.428 2.208 -8.147 1.00 94.62 92 LEU A CA 1
ATOM 707 C C . LEU A 1 92 ? 3.412 3.606 -8.778 1.00 94.62 92 LEU A C 1
ATOM 709 O O . LEU A 1 92 ? 2.701 3.862 -9.748 1.00 94.62 92 LEU A O 1
ATOM 713 N N . ASN A 1 93 ? 4.143 4.534 -8.175 1.00 94.75 93 ASN A N 1
ATOM 714 C CA . ASN A 1 93 ? 4.095 5.957 -8.487 1.00 94.75 93 ASN A CA 1
ATOM 715 C C . ASN A 1 93 ? 5.291 6.403 -9.342 1.00 94.75 93 ASN A C 1
ATOM 717 O O . ASN A 1 93 ? 6.352 5.784 -9.284 1.00 94.75 93 ASN A O 1
ATOM 721 N N . LYS A 1 94 ? 5.143 7.532 -10.048 1.00 93.56 94 LYS A N 1
ATOM 722 C CA . LYS A 1 94 ? 6.159 8.133 -10.936 1.00 93.56 94 LYS A CA 1
ATOM 723 C C . LYS A 1 94 ? 6.478 7.267 -12.157 1.00 93.56 94 LYS A C 1
ATOM 725 O O . LYS A 1 94 ? 7.626 7.187 -12.594 1.00 93.56 94 LYS A O 1
ATOM 730 N N . VAL A 1 95 ? 5.473 6.586 -12.702 1.00 92.94 95 VAL A N 1
ATOM 731 C CA . VAL A 1 95 ? 5.659 5.721 -13.874 1.00 92.94 95 VAL A CA 1
ATOM 732 C C . VAL A 1 95 ? 6.012 6.512 -15.138 1.00 92.94 95 VAL A C 1
ATOM 734 O O . VAL A 1 95 ? 6.711 5.977 -15.993 1.00 92.94 95 VAL A O 1
ATOM 737 N N . SER A 1 96 ? 5.620 7.786 -15.232 1.00 92.75 96 SER A N 1
ATOM 738 C CA . SER A 1 96 ? 6.005 8.699 -16.318 1.00 92.75 96 SER A CA 1
ATOM 739 C C . SER A 1 96 ? 7.474 9.127 -16.257 1.00 92.75 96 SER A C 1
ATOM 741 O O . SER A 1 96 ? 8.066 9.413 -17.298 1.00 92.75 96 SER A O 1
ATOM 743 N N . ASP A 1 97 ? 8.069 9.158 -15.061 1.00 92.88 97 ASP A N 1
ATOM 744 C CA . ASP A 1 97 ? 9.484 9.507 -14.863 1.00 92.88 97 ASP A CA 1
ATOM 745 C C . ASP A 1 97 ? 10.409 8.278 -14.981 1.00 92.88 97 ASP A C 1
ATOM 747 O O . ASP A 1 97 ? 11.629 8.413 -15.107 1.00 92.88 97 ASP A O 1
ATOM 751 N N . ALA A 1 98 ? 9.841 7.070 -14.939 1.00 90.00 98 ALA 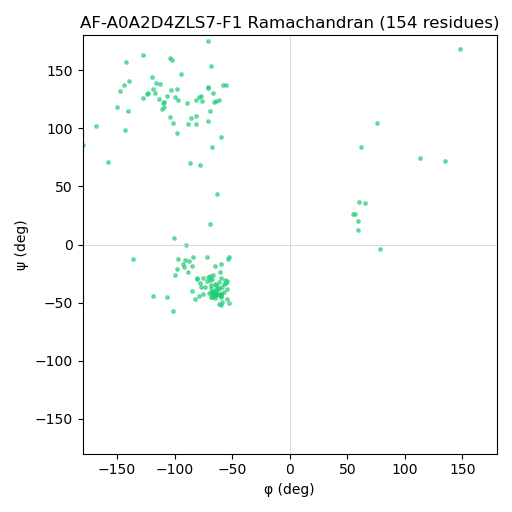A N 1
ATOM 752 C CA . ALA A 1 98 ? 10.562 5.809 -15.008 1.00 90.00 98 ALA A CA 1
ATOM 753 C C . ALA A 1 98 ? 10.621 5.259 -16.442 1.00 90.00 98 ALA A C 1
ATOM 755 O O . ALA A 1 98 ? 9.692 5.382 -17.239 1.00 90.00 98 ALA A O 1
ATOM 756 N N . SER A 1 99 ? 11.714 4.574 -16.782 1.00 92.06 99 SER A N 1
ATOM 757 C CA . SER A 1 99 ? 11.764 3.805 -18.028 1.00 92.06 99 SER A CA 1
ATOM 758 C C . SER A 1 99 ? 10.823 2.589 -17.963 1.00 92.06 99 SER A C 1
ATOM 760 O O . SER A 1 99 ? 10.614 2.027 -16.884 1.00 92.06 99 SER A O 1
ATOM 762 N N . PRO A 1 100 ? 10.322 2.085 -19.108 1.00 91.75 100 PRO A N 1
ATOM 763 C CA . PRO A 1 100 ? 9.462 0.897 -19.127 1.00 91.75 100 PRO A CA 1
ATOM 764 C C . PRO A 1 100 ? 10.091 -0.329 -18.450 1.00 91.75 100 PRO A C 1
ATOM 766 O O . PRO A 1 100 ? 9.391 -1.129 -17.834 1.00 91.75 100 PRO A O 1
ATOM 769 N N . ALA A 1 101 ? 11.419 -0.461 -18.533 1.00 89.06 101 ALA A N 1
ATOM 770 C CA . ALA A 1 101 ? 12.163 -1.522 -17.862 1.00 89.06 101 ALA A CA 1
ATOM 771 C C . ALA A 1 101 ? 12.165 -1.356 -16.334 1.00 89.06 101 ALA A C 1
ATOM 773 O O . ALA A 1 101 ? 12.056 -2.351 -15.621 1.00 89.06 101 ALA A O 1
ATOM 774 N N . GLN A 1 102 ? 12.252 -0.120 -15.829 1.00 90.25 102 GLN A N 1
ATOM 775 C CA . GLN A 1 102 ? 12.191 0.149 -14.391 1.00 90.25 102 GLN A CA 1
ATOM 776 C C . GLN A 1 102 ? 10.807 -0.165 -13.820 1.00 90.25 102 GLN A C 1
ATOM 778 O O . GLN A 1 102 ? 10.709 -0.861 -12.812 1.00 90.25 102 GLN A O 1
ATOM 783 N N . VAL A 1 103 ? 9.743 0.266 -14.506 1.00 91.94 103 VAL A N 1
ATOM 784 C CA . VAL A 1 103 ? 8.358 -0.037 -14.108 1.00 91.94 103 VAL A CA 1
ATOM 785 C C . VAL A 1 103 ? 8.119 -1.548 -14.092 1.00 91.94 103 VAL A C 1
ATOM 787 O O . VAL A 1 103 ? 7.561 -2.081 -13.135 1.00 91.94 103 VAL A O 1
ATOM 790 N N . ASP A 1 104 ? 8.576 -2.263 -15.125 1.00 91.00 104 ASP A N 1
ATOM 791 C CA . ASP A 1 104 ? 8.435 -3.719 -15.194 1.00 91.00 104 ASP A CA 1
ATOM 792 C C . ASP A 1 104 ? 9.204 -4.446 -14.085 1.00 91.00 104 ASP A C 1
ATOM 794 O O . ASP A 1 104 ? 8.673 -5.367 -13.461 1.00 91.00 104 ASP A O 1
ATOM 798 N N . ALA A 1 105 ? 10.429 -4.013 -13.790 1.00 88.81 105 ALA A N 1
ATOM 799 C CA . ALA A 1 105 ? 11.222 -4.586 -12.712 1.00 88.81 105 ALA A CA 1
ATOM 800 C C . ALA A 1 105 ? 10.597 -4.313 -11.332 1.00 88.81 105 ALA A C 1
ATOM 802 O O . ALA A 1 105 ? 10.452 -5.247 -10.545 1.00 88.81 105 ALA A O 1
ATOM 803 N N . ALA A 1 106 ? 10.137 -3.086 -11.064 1.00 90.38 106 ALA A N 1
ATOM 804 C CA . ALA A 1 106 ? 9.432 -2.754 -9.825 1.00 90.38 106 ALA A CA 1
ATOM 805 C C . ALA A 1 106 ? 8.155 -3.595 -9.660 1.00 90.38 106 ALA A C 1
ATOM 807 O O . ALA A 1 106 ? 7.921 -4.176 -8.601 1.00 90.38 106 ALA A O 1
ATOM 808 N N . ARG A 1 107 ? 7.367 -3.754 -10.733 1.00 92.31 107 ARG A N 1
ATOM 809 C CA . ARG A 1 107 ? 6.168 -4.604 -10.734 1.00 92.31 107 ARG A CA 1
ATOM 810 C C . ARG A 1 107 ? 6.498 -6.059 -10.397 1.00 92.31 107 ARG A C 1
ATOM 812 O O . ARG A 1 107 ? 5.775 -6.686 -9.627 1.00 92.31 107 ARG A O 1
ATOM 819 N N . LYS A 1 108 ? 7.583 -6.601 -10.958 1.00 90.75 108 LYS A N 1
ATOM 820 C CA . LYS A 1 108 ? 8.043 -7.971 -10.675 1.00 90.75 108 LYS A CA 1
ATOM 821 C C . LYS A 1 108 ? 8.471 -8.146 -9.223 1.00 90.75 108 LYS A C 1
ATOM 823 O O . LYS A 1 108 ? 8.100 -9.149 -8.623 1.00 90.75 108 LYS A O 1
ATOM 828 N N . ILE A 1 109 ? 9.187 -7.174 -8.661 1.00 88.31 109 ILE A N 1
ATOM 829 C CA . ILE A 1 109 ? 9.587 -7.187 -7.248 1.00 88.31 109 ILE A CA 1
ATOM 830 C C . ILE A 1 109 ? 8.349 -7.195 -6.352 1.00 88.31 109 ILE A C 1
ATOM 832 O O . ILE A 1 109 ? 8.203 -8.101 -5.534 1.00 88.31 109 ILE A O 1
ATOM 836 N N . ILE A 1 110 ? 7.412 -6.269 -6.575 1.00 90.75 110 ILE A N 1
ATOM 837 C CA . ILE A 1 110 ? 6.159 -6.208 -5.810 1.00 90.75 110 ILE A CA 1
ATOM 838 C C . ILE A 1 110 ? 5.434 -7.555 -5.869 1.00 90.75 110 ILE A C 1
ATOM 840 O O . ILE A 1 110 ? 5.052 -8.081 -4.834 1.00 90.75 110 ILE A O 1
ATOM 844 N N . ARG A 1 111 ? 5.311 -8.163 -7.057 1.00 91.44 111 ARG A N 1
ATOM 845 C CA . ARG A 1 111 ? 4.647 -9.467 -7.222 1.00 91.44 111 ARG A CA 1
ATOM 846 C C . ARG A 1 111 ? 5.390 -10.633 -6.578 1.00 91.44 111 ARG A C 1
ATOM 848 O O . ARG A 1 111 ? 4.740 -11.596 -6.190 1.00 91.44 111 ARG A O 1
ATOM 855 N N . SER A 1 112 ? 6.719 -10.574 -6.488 1.00 87.94 112 SER A N 1
ATOM 856 C CA . SER A 1 112 ? 7.495 -11.599 -5.783 1.00 87.94 112 SER A CA 1
ATOM 857 C C . SER A 1 112 ? 7.333 -11.529 -4.266 1.00 87.94 112 SER A C 1
ATOM 859 O O . SER A 1 112 ? 7.371 -12.571 -3.623 1.00 87.94 112 SER A O 1
ATOM 861 N N . LEU A 1 113 ? 7.122 -10.327 -3.717 1.00 86.62 113 LEU A N 1
ATOM 862 C CA . LEU A 1 113 ? 6.912 -10.105 -2.285 1.00 86.62 113 LEU A CA 1
ATOM 863 C C . LEU A 1 113 ? 5.445 -10.313 -1.891 1.00 86.62 113 LEU A C 1
ATOM 865 O O . LEU A 1 113 ? 5.144 -10.907 -0.864 1.00 86.62 113 LEU A O 1
ATOM 869 N N . ASN A 1 114 ? 4.521 -9.851 -2.730 1.00 88.88 114 ASN A N 1
ATOM 870 C CA . ASN A 1 114 ? 3.090 -9.938 -2.497 1.00 88.88 114 ASN A CA 1
ATOM 871 C C . ASN A 1 114 ? 2.353 -10.215 -3.813 1.00 88.88 114 ASN A C 1
ATOM 873 O O . ASN A 1 114 ? 2.093 -9.326 -4.632 1.00 88.88 114 ASN A O 1
ATOM 877 N N . ALA A 1 115 ? 2.019 -11.488 -4.022 1.00 89.81 115 ALA A N 1
ATOM 878 C CA . ALA A 1 115 ? 1.333 -11.938 -5.227 1.00 89.81 115 ALA A CA 1
ATOM 879 C C . ALA A 1 115 ? -0.116 -11.433 -5.309 1.00 89.81 115 ALA A C 1
ATOM 881 O O . ALA A 1 115 ? -0.619 -11.248 -6.420 1.00 89.81 115 ALA A O 1
ATOM 882 N N . ASP A 1 116 ? -0.751 -11.169 -4.164 1.00 88.69 116 ASP A N 1
ATOM 883 C CA . ASP A 1 116 ? -2.179 -10.869 -4.054 1.00 88.69 116 ASP A CA 1
ATOM 884 C C . ASP A 1 116 ? -2.490 -9.363 -4.097 1.00 88.69 116 ASP A C 1
ATOM 886 O O . ASP A 1 116 ? -3.626 -8.991 -4.387 1.00 88.69 116 ASP A O 1
ATOM 890 N N . ALA A 1 117 ? -1.496 -8.492 -3.885 1.00 91.62 117 ALA A N 1
ATOM 891 C CA . ALA A 1 117 ? -1.691 -7.042 -3.895 1.00 91.62 117 ALA A CA 1
ATOM 892 C C . ALA A 1 117 ? -2.264 -6.516 -5.226 1.00 91.62 117 ALA A C 1
ATOM 894 O O . ALA A 1 117 ? -1.811 -6.865 -6.326 1.00 91.62 117 ALA A O 1
ATOM 895 N N . GLU A 1 118 ? -3.226 -5.600 -5.148 1.00 94.12 118 GLU A N 1
ATOM 896 C CA . GLU A 1 118 ? -3.676 -4.821 -6.299 1.00 94.12 118 GLU A CA 1
ATOM 897 C C . GLU A 1 118 ? -2.652 -3.718 -6.594 1.00 94.12 118 GLU A C 1
ATOM 899 O O . GLU A 1 118 ? -2.262 -2.971 -5.701 1.00 94.12 118 GLU A O 1
ATOM 904 N N . ILE A 1 119 ? -2.181 -3.616 -7.842 1.00 94.81 119 ILE A N 1
ATOM 905 C CA . ILE A 1 119 ? -1.139 -2.648 -8.216 1.00 94.81 119 ILE A CA 1
ATOM 906 C C . ILE A 1 119 ? -1.755 -1.559 -9.090 1.00 94.81 119 ILE A C 1
ATOM 908 O O . ILE A 1 119 ? -2.264 -1.858 -10.171 1.00 94.81 119 ILE A O 1
ATOM 912 N N . PHE A 1 120 ? -1.648 -0.303 -8.656 1.00 95.31 120 PHE A N 1
ATOM 913 C CA . PHE A 1 120 ? -2.037 0.864 -9.448 1.00 95.31 120 PHE A CA 1
ATOM 914 C C . PHE A 1 120 ? -0.809 1.641 -9.903 1.00 95.31 120 PHE A C 1
ATOM 916 O O . PHE A 1 120 ? -0.068 2.182 -9.088 1.00 95.31 120 PHE A O 1
ATOM 923 N N . GLU A 1 121 ? -0.627 1.732 -11.214 1.00 94.75 121 GLU A N 1
ATOM 924 C CA . GLU A 1 121 ? 0.379 2.594 -11.832 1.00 94.75 121 GLU A CA 1
ATOM 925 C C . GLU A 1 121 ? -0.156 4.022 -11.912 1.00 94.75 121 GLU A C 1
ATOM 927 O O . GLU A 1 121 ? -1.251 4.250 -12.430 1.00 94.75 121 GLU A O 1
ATOM 932 N N . THR A 1 122 ? 0.584 4.975 -11.350 1.00 94.00 122 THR A N 1
ATOM 933 C CA . THR A 1 122 ? 0.110 6.352 -11.172 1.00 94.00 122 THR A CA 1
ATOM 934 C C . THR A 1 122 ? 1.205 7.388 -11.390 1.00 94.00 122 THR A C 1
ATOM 936 O O . THR A 1 122 ? 2.393 7.130 -11.193 1.00 94.00 122 THR A O 1
ATOM 939 N N . ASP A 1 123 ? 0.763 8.600 -11.715 1.00 88.12 123 ASP A N 1
ATOM 940 C CA . ASP A 1 123 ? 1.567 9.814 -11.790 1.00 88.12 123 ASP A CA 1
ATOM 941 C C . ASP A 1 123 ? 0.724 10.996 -11.305 1.00 88.12 123 ASP A C 1
ATOM 943 O O . ASP A 1 123 ? -0.414 11.142 -11.745 1.00 88.12 123 ASP A O 1
ATOM 947 N N . PRO A 1 124 ? 1.272 11.913 -10.498 1.00 81.69 124 PRO A N 1
ATOM 948 C CA . PRO A 1 124 ? 1.767 11.718 -9.132 1.00 81.69 124 PRO A CA 1
ATOM 949 C C . PRO A 1 124 ? 0.668 11.212 -8.163 1.00 81.69 124 PRO A C 1
ATOM 951 O O . PRO A 1 124 ? -0.031 11.998 -7.523 1.00 81.69 124 PRO A O 1
ATOM 954 N N . SER A 1 125 ? 0.555 9.886 -8.008 1.00 81.31 125 SER A N 1
ATOM 955 C CA . SER A 1 125 ? -0.370 9.190 -7.084 1.00 81.31 125 SER A CA 1
ATOM 956 C C . SER A 1 125 ? -1.847 9.557 -7.249 1.00 81.31 125 SER A C 1
ATOM 958 O O . SER A 1 125 ? -2.632 9.452 -6.305 1.00 81.31 125 SER A O 1
ATOM 960 N N . GLU A 1 126 ? -2.244 9.983 -8.449 1.00 88.12 126 GLU A N 1
ATOM 961 C CA . GLU A 1 126 ? -3.637 10.286 -8.747 1.00 88.12 126 GLU A CA 1
ATOM 962 C C . GLU A 1 126 ? -4.450 8.988 -8.813 1.00 88.12 126 GLU A C 1
ATOM 964 O O . GLU A 1 126 ? -4.351 8.199 -9.752 1.00 88.12 126 GLU A O 1
ATOM 969 N N . LEU A 1 127 ? -5.253 8.758 -7.774 1.00 88.19 127 LEU A N 1
ATOM 970 C CA . LEU A 1 127 ? -6.106 7.587 -7.644 1.00 88.19 127 LEU A CA 1
ATOM 971 C C . LEU A 1 127 ? -7.459 7.995 -7.059 1.00 88.19 127 LEU A C 1
ATOM 973 O O . LEU A 1 127 ? -7.552 8.827 -6.153 1.00 88.19 127 LEU A O 1
ATOM 977 N N . ALA A 1 128 ? -8.536 7.396 -7.564 1.00 88.25 128 ALA A N 1
ATOM 978 C CA . ALA A 1 128 ? -9.861 7.634 -7.013 1.00 88.25 128 ALA A CA 1
ATOM 979 C C . ALA A 1 128 ? -9.942 7.075 -5.584 1.00 88.25 128 ALA A C 1
ATOM 981 O O . ALA A 1 128 ? -9.644 5.906 -5.363 1.00 88.25 128 ALA A O 1
ATOM 982 N N . ALA A 1 129 ? -10.423 7.875 -4.627 1.00 86.19 129 ALA A N 1
ATOM 983 C CA . ALA A 1 129 ? -10.490 7.483 -3.214 1.00 86.19 129 ALA A CA 1
ATOM 984 C C . ALA A 1 129 ? -11.237 6.157 -2.971 1.00 86.19 129 ALA A C 1
ATOM 986 O O . ALA A 1 129 ? -10.865 5.401 -2.086 1.00 86.19 129 ALA A O 1
ATOM 987 N N . LYS A 1 130 ? -12.238 5.837 -3.801 1.00 88.12 130 LYS A N 1
ATOM 988 C CA . LYS A 1 130 ? -12.983 4.564 -3.766 1.00 88.12 130 LYS A CA 1
ATOM 989 C C . LYS A 1 130 ? -12.118 3.313 -3.987 1.00 88.12 130 LYS A C 1
ATOM 991 O O . LYS A 1 130 ? -12.587 2.215 -3.736 1.00 88.12 130 LYS A O 1
ATOM 996 N N . ASN A 1 131 ? -10.908 3.477 -4.520 1.00 87.44 131 ASN A N 1
ATOM 997 C CA . ASN A 1 131 ? -9.973 2.380 -4.756 1.00 87.44 131 ASN A CA 1
ATOM 998 C C . ASN A 1 131 ? -9.153 2.052 -3.493 1.00 87.44 131 ASN A C 1
ATOM 1000 O O . ASN A 1 131 ? -8.443 1.059 -3.487 1.00 87.44 131 ASN A O 1
ATOM 1004 N N . ILE A 1 132 ? -9.210 2.896 -2.452 1.00 89.31 132 ILE A N 1
ATOM 1005 C CA . ILE A 1 132 ? -8.423 2.739 -1.213 1.00 89.31 132 ILE A CA 1
ATOM 1006 C C . ILE A 1 132 ? -9.220 2.988 0.077 1.00 89.31 132 ILE A C 1
ATOM 1008 O O . ILE A 1 132 ? -8.725 2.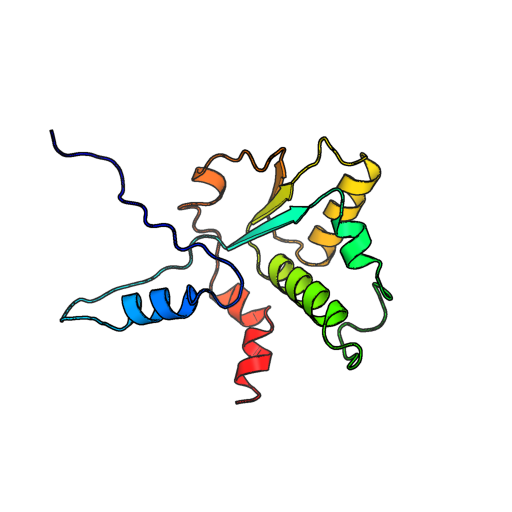708 1.165 1.00 89.31 132 ILE A O 1
ATOM 1012 N N . LEU A 1 133 ? -10.427 3.549 -0.018 1.00 87.12 133 LEU A N 1
ATOM 1013 C CA . LEU 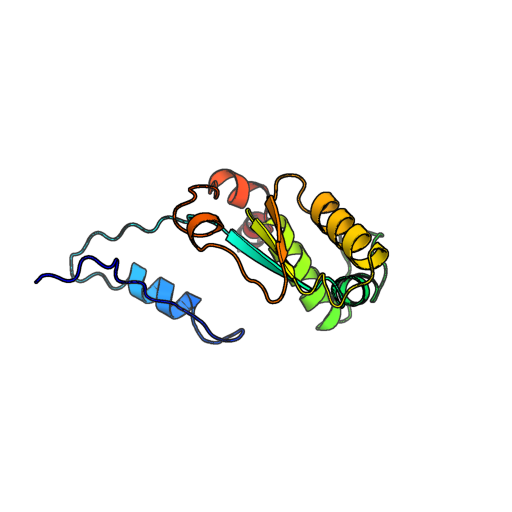A 1 133 ? -11.327 3.799 1.105 1.00 87.12 133 LEU A CA 1
ATOM 1014 C C . LEU A 1 133 ? -12.632 3.031 0.909 1.00 87.12 133 LEU A C 1
ATOM 1016 O O . LEU A 1 133 ? -13.244 3.128 -0.154 1.00 87.12 133 LEU A O 1
ATOM 1020 N N . ASP A 1 134 ? -13.081 2.372 1.976 1.00 85.81 134 ASP A N 1
ATOM 1021 C CA . ASP A 1 134 ? -14.307 1.564 2.031 1.00 85.81 134 ASP A CA 1
ATOM 1022 C C . ASP A 1 134 ? -14.293 0.400 1.026 1.00 85.81 134 ASP A C 1
ATOM 1024 O O . ASP A 1 134 ? -15.306 0.063 0.413 1.00 85.81 134 ASP A O 1
ATOM 1028 N N . THR A 1 135 ? -13.117 -0.204 0.826 1.00 86.56 135 THR A N 1
ATOM 1029 C CA . THR A 1 135 ? -12.939 -1.311 -0.130 1.00 86.56 135 THR A CA 1
ATOM 1030 C C . THR A 1 135 ? -13.214 -2.676 0.503 1.00 86.56 135 THR A C 1
ATOM 1032 O O . THR A 1 135 ? -13.560 -3.621 -0.204 1.00 86.56 135 THR A O 1
ATOM 1035 N N . ALA A 1 136 ? -13.089 -2.778 1.835 1.00 83.31 136 ALA A N 1
ATOM 1036 C CA . ALA A 1 136 ? -13.120 -4.035 2.582 1.00 83.31 136 ALA A CA 1
ATOM 1037 C C . ALA A 1 136 ? -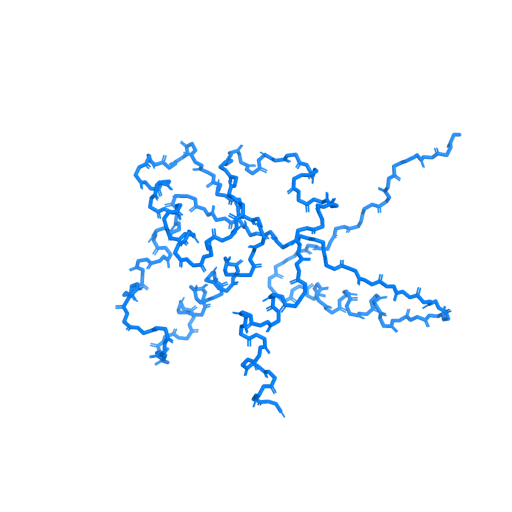12.074 -5.079 2.141 1.00 83.31 136 ALA A C 1
ATOM 1039 O O . ALA A 1 136 ? -12.315 -6.273 2.323 1.00 83.31 136 ALA A O 1
ATOM 1040 N N . LEU A 1 137 ? -10.949 -4.647 1.560 1.00 83.00 137 LEU A N 1
ATOM 1041 C CA . LEU A 1 137 ? -9.911 -5.549 1.056 1.00 83.00 137 LEU A CA 1
ATOM 1042 C C . LEU A 1 137 ? -9.091 -6.204 2.174 1.00 83.00 137 LEU A C 1
ATOM 1044 O O . LEU A 1 137 ? -8.769 -7.386 2.057 1.00 83.00 137 LEU A O 1
ATOM 1048 N N . SER A 1 138 ? -8.804 -5.485 3.266 1.00 79.25 138 SER A N 1
ATOM 1049 C CA . SER A 1 138 ? -7.986 -6.025 4.354 1.00 79.25 138 SER A CA 1
ATOM 1050 C C . SER A 1 138 ? -8.680 -7.186 5.069 1.00 79.25 138 SER A C 1
ATOM 1052 O O . SER A 1 138 ? -9.740 -7.021 5.680 1.00 79.25 138 SER A O 1
ATOM 1054 N N . ASP A 1 139 ? -8.016 -8.341 5.098 1.00 75.06 139 ASP A N 1
ATOM 1055 C CA . ASP A 1 139 ? -8.376 -9.470 5.956 1.00 75.06 139 ASP A CA 1
ATOM 1056 C C . ASP A 1 139 ? -7.406 -9.553 7.140 1.00 75.06 139 ASP A C 1
ATOM 1058 O O . ASP A 1 139 ? -6.232 -9.902 6.996 1.00 75.06 139 ASP A O 1
ATOM 1062 N N . PHE A 1 140 ? -7.911 -9.237 8.335 1.00 67.44 140 PHE A N 1
ATOM 1063 C CA . PHE A 1 140 ? -7.110 -9.211 9.558 1.00 67.44 140 PHE A CA 1
ATOM 1064 C C . PHE A 1 140 ? -6.429 -10.556 9.852 1.00 67.44 140 PHE A C 1
ATOM 1066 O O . PHE A 1 140 ? -5.307 -10.565 10.355 1.00 67.44 140 PHE A O 1
ATOM 1073 N N . ASN A 1 141 ? -7.067 -11.684 9.512 1.00 62.22 141 ASN A N 1
ATOM 1074 C CA . ASN A 1 141 ? -6.475 -13.002 9.747 1.00 62.22 141 ASN A CA 1
ATOM 1075 C C . ASN A 1 141 ? -5.264 -13.241 8.840 1.00 62.22 141 ASN A C 1
ATOM 1077 O O . ASN A 1 141 ? -4.235 -13.710 9.317 1.00 62.22 141 ASN A O 1
ATOM 1081 N N . LYS A 1 142 ? -5.347 -12.849 7.562 1.00 64.81 142 LYS A N 1
ATOM 1082 C CA . LYS A 1 142 ? -4.222 -12.976 6.623 1.00 64.81 142 LYS A CA 1
ATOM 1083 C C . LYS A 1 142 ? -3.032 -12.122 7.047 1.00 64.81 142 LYS A C 1
ATOM 1085 O O . LYS A 1 142 ? -1.898 -12.586 7.022 1.00 64.81 142 LYS A O 1
ATOM 1090 N N . ILE A 1 143 ? -3.292 -10.891 7.486 1.00 61.44 143 ILE A N 1
ATOM 1091 C CA . ILE A 1 143 ? -2.242 -9.966 7.932 1.00 61.44 143 ILE A CA 1
ATOM 1092 C C . ILE A 1 143 ? -1.529 -10.516 9.173 1.00 61.44 143 ILE A C 1
ATOM 1094 O O . ILE A 1 143 ? -0.305 -10.426 9.273 1.00 61.44 143 ILE A O 1
ATOM 1098 N N . TYR A 1 144 ? -2.271 -11.111 10.110 1.00 58.34 144 TYR A N 1
ATOM 1099 C CA . TYR A 1 144 ? -1.697 -11.691 11.325 1.00 58.34 144 TYR A CA 1
ATOM 1100 C C . TYR A 1 144 ? -0.849 -12.946 11.043 1.00 58.34 144 TYR A C 1
ATOM 1102 O O . TYR A 1 144 ? 0.174 -13.148 11.693 1.00 58.34 144 TYR A O 1
ATOM 1110 N N . GLU A 1 145 ? -1.230 -13.767 10.059 1.00 56.22 145 GLU A N 1
ATOM 1111 C CA . GLU A 1 145 ? -0.504 -14.997 9.699 1.00 56.22 145 GLU A CA 1
ATOM 1112 C C . GLU A 1 145 ? 0.768 -14.748 8.872 1.00 56.22 145 GLU A C 1
ATOM 1114 O O . GLU 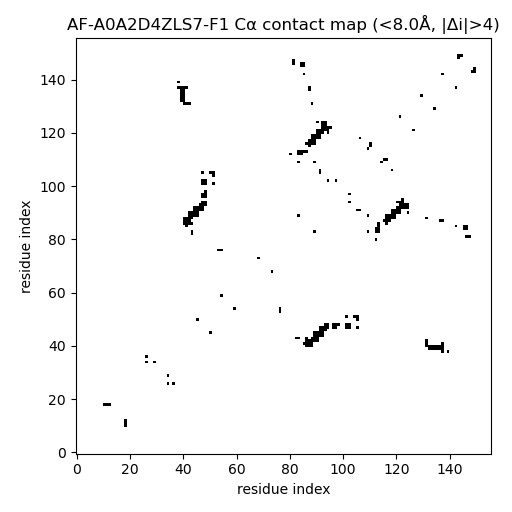A 1 145 ? 1.747 -15.479 9.030 1.00 56.22 145 GLU A O 1
ATOM 1119 N N . HIS A 1 146 ? 0.776 -13.724 8.013 1.00 55.50 146 HIS A N 1
ATOM 1120 C CA . HIS A 1 146 ? 1.854 -13.500 7.042 1.00 55.50 146 HIS A CA 1
ATOM 1121 C C . HIS A 1 146 ? 2.923 -12.487 7.472 1.00 55.50 146 HIS A C 1
ATOM 1123 O O . HIS A 1 146 ? 3.977 -12.427 6.847 1.00 55.50 146 HIS A O 1
ATOM 1129 N N . SER A 1 147 ? 2.701 -11.710 8.535 1.00 52.66 147 SER A N 1
ATOM 1130 C CA . SER A 1 147 ? 3.596 -10.604 8.902 1.00 52.66 147 SER A CA 1
ATOM 1131 C C . SER A 1 147 ? 4.514 -10.906 10.096 1.00 52.66 147 SER A C 1
ATOM 1133 O O . SER A 1 147 ? 4.252 -11.760 10.948 1.00 52.66 147 SER A O 1
ATOM 1135 N N . ILE A 1 148 ? 5.600 -10.132 10.211 1.00 50.56 148 ILE A N 1
ATOM 1136 C CA . ILE A 1 148 ? 6.528 -10.094 11.363 1.00 50.56 148 ILE A CA 1
ATOM 1137 C C . ILE A 1 148 ? 5.823 -9.843 12.709 1.00 50.56 148 ILE A C 1
ATOM 1139 O O . ILE A 1 148 ? 6.420 -10.094 13.754 1.00 50.56 148 ILE A O 1
ATOM 1143 N N . TRP A 1 149 ? 4.548 -9.437 12.728 1.00 47.81 149 TRP A N 1
ATOM 1144 C CA . TRP A 1 149 ? 3.759 -9.301 13.958 1.00 47.81 149 TRP A CA 1
ATOM 1145 C C . TRP A 1 149 ? 3.691 -10.596 14.781 1.00 47.81 149 TRP A C 1
ATOM 1147 O O . TRP A 1 149 ? 3.692 -10.530 16.007 1.00 47.81 149 TRP A O 1
ATOM 1157 N N . ARG A 1 150 ? 3.745 -11.773 14.141 1.00 45.38 150 ARG A N 1
ATOM 1158 C CA . ARG A 1 150 ? 3.916 -13.051 14.854 1.00 45.38 150 ARG A CA 1
ATOM 1159 C C . ARG A 1 150 ? 5.293 -13.161 15.529 1.00 45.38 150 ARG A C 1
ATOM 1161 O O . ARG A 1 150 ? 5.388 -13.620 16.663 1.00 45.38 150 ARG A O 1
ATOM 1168 N N . ARG A 1 151 ? 6.362 -12.729 14.847 1.00 42.50 151 ARG A N 1
ATOM 1169 C CA . ARG A 1 151 ? 7.750 -12.790 15.349 1.00 42.50 151 ARG A CA 1
ATOM 1170 C C . ARG A 1 151 ? 8.001 -11.820 16.507 1.00 42.50 151 ARG A C 1
ATOM 1172 O O . ARG A 1 151 ? 8.830 -12.117 17.361 1.00 42.50 151 ARG A O 1
ATOM 1179 N N . SER A 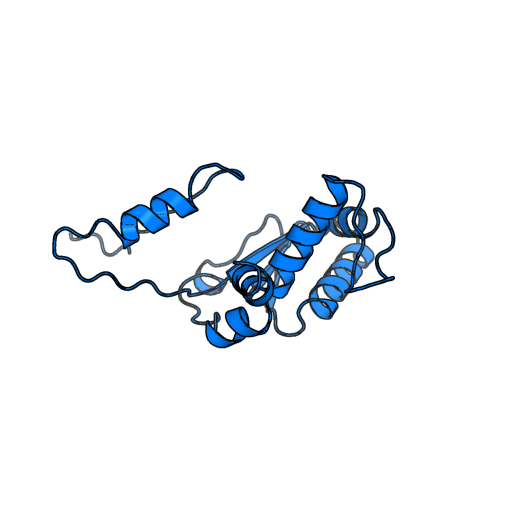1 152 ? 7.305 -10.684 16.551 1.00 42.03 152 SER A N 1
ATOM 1180 C CA . SER A 1 152 ? 7.462 -9.693 17.622 1.00 42.03 152 SER A CA 1
ATOM 1181 C C . SER A 1 152 ? 6.707 -10.046 18.910 1.00 42.03 152 SER A C 1
ATOM 1183 O O . SER A 1 152 ? 7.189 -9.685 19.980 1.00 42.03 152 SER A O 1
ATOM 1185 N N . GLU A 1 153 ? 5.588 -10.782 18.848 1.00 37.22 153 GLU A N 1
ATOM 1186 C CA . GLU A 1 153 ? 4.904 -11.295 20.053 1.00 37.22 153 GLU A CA 1
ATOM 1187 C C . GLU A 1 153 ? 5.550 -12.568 20.627 1.00 37.22 153 GLU A C 1
ATOM 1189 O O . GLU A 1 153 ? 5.526 -12.750 21.837 1.00 37.22 153 GLU A O 1
ATOM 1194 N N . GLU A 1 154 ? 6.189 -13.425 19.821 1.00 35.97 154 GLU A N 1
ATOM 1195 C CA . GLU A 1 154 ? 6.934 -14.592 20.344 1.00 35.97 154 GLU A CA 1
ATOM 1196 C C . GLU A 1 154 ? 8.248 -14.216 21.061 1.00 35.97 154 GLU A C 1
ATOM 1198 O O . GLU A 1 154 ? 8.850 -15.055 21.731 1.00 35.97 154 GLU A O 1
ATOM 1203 N N . ALA A 1 155 ? 8.683 -12.958 20.943 1.00 35.94 155 ALA A N 1
ATOM 1204 C CA . ALA A 1 155 ? 9.871 -12.414 21.600 1.00 35.94 155 ALA A CA 1
ATOM 1205 C C . ALA A 1 155 ? 9.564 -11.574 22.863 1.00 35.94 155 ALA A C 1
ATOM 1207 O O . ALA A 1 155 ? 10.491 -10.984 23.426 1.00 35.94 155 ALA A O 1
ATOM 1208 N N . ALA A 1 156 ? 8.299 -11.505 23.304 1.00 33.12 156 ALA A N 1
ATOM 1209 C CA . ALA A 1 156 ? 7.838 -10.751 24.480 1.00 33.12 156 ALA A CA 1
ATOM 1210 C C . ALA A 1 156 ? 7.270 -11.669 25.575 1.00 33.12 156 ALA A C 1
ATOM 1212 O O . ALA A 1 156 ? 7.476 -11.339 26.767 1.00 33.12 156 ALA A O 1
#

Solvent-accessible surface area (backbone atoms only — not comparable to full-atom values): 9786 Å² total; per-residue (Å²): 133,83,83,82,71,81,88,79,84,85,87,80,73,63,90,87,59,48,56,68,58,52,52,52,45,67,73,64,68,55,88,90,57,92,81,85,87,77,79,35,56,39,74,33,77,44,49,24,64,52,46,62,57,64,53,57,78,73,68,84,80,81,58,107,63,84,85,91,88,56,86,62,66,58,48,53,43,50,52,52,49,53,44,49,53,62,21,44,31,36,36,36,20,38,49,86,81,22,54,74,67,39,42,51,51,48,51,50,51,50,41,73,63,25,75,81,38,45,77,44,82,22,60,89,67,66,68,65,62,70,80,62,46,91,59,65,66,42,52,72,68,59,52,54,73,74,38,66,68,50,62,59,59,77,73,110

Nearest PDB structures (foldseek):
  5dsz-assembly2_B  TM=4.507E-01  e=2.191E-02  Saccharolobus solfataricus
  7zdc-assembly1_C  TM=3.721E-01  e=2.001E+00  Escherichia coli K-12
  2z0m-assembly1_A  TM=3.699E-01  e=5.897E+00  Sulfurisphaera tokodaii
  1eke-assembly1_A  TM=2.955E-01  e=5.897E+00  Methanocaldococcus jannaschii
  6brr-assembly1_B  TM=2.892E-01  e=6.697E+00  Homo sapiens

Sequence (156 aa):
MIDKRLPVTVLSGFLGAAKTTLLRRALNNREDRRVAARLDTMVTVVDAVNSLNDFSSHDFLRDCGEVMGEEDECSLVHLLIDQIECADVVILNKVSDASPAQVDAARKIIRSLNADAEIFETDPSELAAKNILDTALSDFNKIYEHSIWRRSEEAA

Secondary structure (DSSP, 8-state):
----S--------STTSSHHHHHHHHHH--SS----------EEEEETTTHHHHHHTT-SSS-SS-----TTHHHHHHHHHHHHHH-SEEEEE-TTTS-HHHHHHHHHHHHHH-SS-EEEEESSS---GGGTSS-----HHHHHHHSTHHHHHTT-

pLDDT: mean 75.94, std 16.72, range [33.12, 95.62]

Radius of gyration: 18.2 Å; Cα contacts (8 Å, |Δi|>4): 146; chains: 1; bounding box: 54×38×48 Å